Protein AF-X1DJP6-F1 (afdb_monomer)

Radius of gyration: 22.54 Å; Cα contacts (8 Å, |Δi|>4): 25; chains: 1; bounding box: 50×38×55 Å

Structure (mmCIF, N/CA/C/O backbone):
data_AF-X1DJP6-F1
#
_entry.id   AF-X1DJP6-F1
#
loop_
_atom_site.group_PDB
_atom_site.id
_atom_site.type_symbol
_atom_site.label_atom_id
_atom_site.label_alt_id
_atom_site.label_comp_id
_atom_site.label_asym_id
_atom_site.label_entity_id
_atom_site.label_seq_id
_atom_site.pdbx_PDB_ins_code
_atom_site.Cartn_x
_atom_site.Cartn_y
_atom_site.Cartn_z
_atom_site.occupancy
_atom_site.B_iso_or_equiv
_atom_site.auth_seq_id
_atom_site.auth_comp_id
_atom_site.auth_asym_id
_atom_site.auth_atom_id
_atom_site.pdbx_PDB_model_num
ATOM 1 N N . MET A 1 1 ? -20.590 -27.272 20.454 1.00 41.97 1 MET A N 1
ATOM 2 C CA . MET A 1 1 ? -20.205 -25.934 20.932 1.00 41.97 1 MET A CA 1
ATOM 3 C C . MET A 1 1 ? -18.967 -26.114 21.794 1.00 41.97 1 MET A C 1
ATOM 5 O O . MET A 1 1 ? -19.081 -26.623 22.902 1.00 41.97 1 MET A O 1
ATOM 9 N N . THR A 1 2 ? -17.783 -25.874 21.242 1.00 42.78 2 THR A N 1
ATOM 10 C CA . THR A 1 2 ? -16.522 -25.848 22.004 1.00 42.78 2 THR A CA 1
ATOM 11 C C . THR A 1 2 ? -16.332 -24.444 22.583 1.00 42.78 2 THR A C 1
ATOM 13 O O . THR A 1 2 ? -16.798 -23.488 21.973 1.00 42.78 2 THR A O 1
ATOM 16 N N . PRO A 1 3 ? -15.650 -24.284 23.727 1.00 47.97 3 PRO A N 1
ATOM 17 C CA . PRO A 1 3 ? -15.586 -23.027 24.483 1.00 47.97 3 PRO A CA 1
ATOM 18 C C . PRO A 1 3 ? -14.679 -21.955 23.840 1.00 47.97 3 PRO A C 1
ATOM 20 O O . PRO A 1 3 ? -14.232 -21.041 24.517 1.00 47.97 3 PRO A O 1
ATOM 23 N N . ALA A 1 4 ? -14.366 -22.082 22.547 1.00 54.09 4 ALA A N 1
ATOM 24 C CA . ALA A 1 4 ? -13.497 -21.163 21.813 1.00 54.09 4 ALA A CA 1
ATOM 25 C C . ALA A 1 4 ? -14.266 -20.022 21.117 1.00 54.09 4 ALA A C 1
ATOM 27 O O . ALA A 1 4 ? -13.643 -19.109 20.591 1.00 54.09 4 ALA A O 1
ATOM 28 N N . ASP A 1 5 ? -15.603 -20.063 21.125 1.00 54.97 5 ASP A N 1
ATOM 29 C CA . ASP A 1 5 ? -16.449 -19.096 20.411 1.00 54.97 5 ASP A CA 1
ATOM 30 C C . ASP A 1 5 ? -16.838 -17.863 21.264 1.00 54.97 5 ASP A C 1
ATOM 32 O O . ASP A 1 5 ? -17.601 -17.017 20.804 1.00 54.97 5 ASP A O 1
ATOM 36 N N . GLU A 1 6 ? -16.328 -17.731 22.498 1.00 52.50 6 GLU A N 1
ATOM 37 C CA . GLU A 1 6 ? -16.785 -16.724 23.482 1.00 52.50 6 GLU A CA 1
ATOM 38 C C . GLU A 1 6 ? -15.879 -15.486 23.663 1.00 52.50 6 GLU A C 1
ATOM 40 O O . GLU A 1 6 ? -16.080 -14.717 24.598 1.00 52.50 6 GLU A O 1
ATOM 45 N N . GLU A 1 7 ? -14.948 -15.203 22.748 1.00 55.72 7 GLU A N 1
ATOM 46 C CA . GLU A 1 7 ? -14.235 -13.909 22.722 1.00 55.72 7 GLU A CA 1
ATOM 47 C C . GLU A 1 7 ? -14.306 -13.229 21.346 1.00 55.72 7 GLU A C 1
ATOM 49 O O . GLU A 1 7 ? -13.298 -12.881 20.735 1.00 55.72 7 GLU A O 1
ATOM 54 N N . GLN A 1 8 ? -15.515 -12.991 20.832 1.00 61.94 8 GLN A N 1
ATOM 55 C CA . GLN A 1 8 ? -15.692 -12.053 19.716 1.00 61.94 8 GLN A CA 1
ATOM 56 C C . GLN A 1 8 ? -15.700 -10.616 20.254 1.00 61.94 8 GLN A C 1
ATOM 58 O O . GLN A 1 8 ? -16.747 -9.996 20.441 1.00 61.94 8 GLN A O 1
ATOM 63 N N . 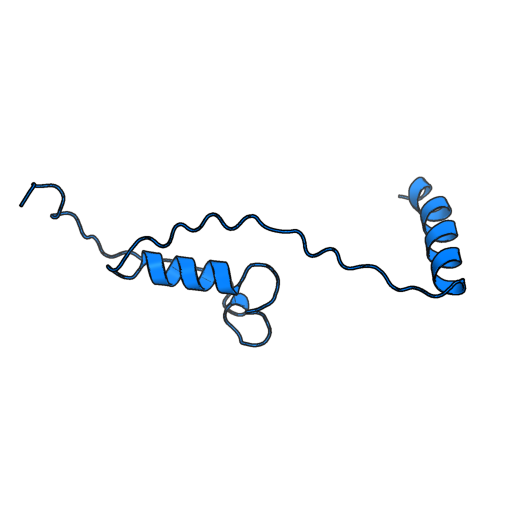GLY A 1 9 ? -14.511 -10.098 20.561 1.00 71.69 9 GLY A N 1
ATOM 64 C CA . GLY A 1 9 ? -14.319 -8.676 20.835 1.00 71.69 9 GLY A CA 1
ATOM 65 C C . GLY A 1 9 ? -14.612 -7.811 19.601 1.00 71.69 9 GLY A C 1
ATOM 66 O O . GLY A 1 9 ? -14.573 -8.277 18.463 1.00 71.69 9 GLY A O 1
ATOM 67 N N . THR A 1 10 ? -14.887 -6.523 19.810 1.00 82.75 10 THR A N 1
ATOM 68 C CA . THR A 1 10 ? -15.018 -5.555 18.710 1.00 82.75 10 THR A CA 1
ATOM 69 C C . THR A 1 10 ? -13.654 -5.315 18.062 1.00 82.75 10 THR A C 1
ATOM 71 O O . THR A 1 10 ? -12.737 -4.822 18.719 1.00 82.75 10 THR A O 1
ATOM 74 N N . ALA A 1 11 ? -13.521 -5.616 16.769 1.00 83.50 11 ALA A N 1
ATOM 75 C CA . ALA A 1 11 ? -12.323 -5.310 15.994 1.00 83.50 11 ALA A CA 1
ATOM 76 C C . ALA A 1 11 ? -12.375 -3.877 15.433 1.00 83.50 11 ALA A C 1
ATOM 78 O O . ALA A 1 11 ? -13.407 -3.427 14.934 1.00 83.50 11 ALA A O 1
ATOM 79 N N . LEU A 1 12 ? -11.248 -3.163 15.495 1.00 89.69 12 LEU A N 1
ATOM 80 C CA . LEU A 1 12 ? -11.069 -1.839 14.898 1.00 89.69 12 LEU A CA 1
ATOM 81 C C . LEU A 1 12 ? -9.792 -1.835 14.056 1.00 89.69 12 LEU A C 1
ATOM 83 O O . LEU A 1 12 ? -8.719 -2.168 14.553 1.00 89.69 12 LEU A O 1
ATOM 87 N N . ILE A 1 13 ? -9.908 -1.407 12.799 1.00 90.19 13 ILE A N 1
ATOM 88 C CA . ILE A 1 13 ? -8.770 -1.180 11.904 1.00 90.19 13 ILE A CA 1
ATOM 89 C C . ILE A 1 13 ? -8.672 0.320 11.630 1.00 90.19 13 ILE A C 1
ATOM 91 O O . ILE A 1 13 ? -9.661 0.955 11.269 1.00 90.19 13 ILE A O 1
ATOM 95 N N . VAL A 1 14 ? -7.473 0.880 11.800 1.00 94.06 14 VAL A N 1
ATOM 96 C CA . VAL A 1 14 ? -7.180 2.297 11.555 1.00 94.06 14 VAL A CA 1
ATOM 97 C C . VAL A 1 14 ? -6.145 2.397 10.445 1.00 94.06 14 VAL A C 1
ATOM 99 O O . VAL A 1 14 ? -5.057 1.835 10.554 1.00 94.06 14 VAL A O 1
ATOM 102 N N . ILE A 1 15 ? -6.485 3.126 9.386 1.00 93.50 15 ILE A N 1
ATOM 103 C CA . ILE A 1 15 ? -5.595 3.405 8.258 1.00 93.50 15 ILE A CA 1
ATOM 104 C C . ILE A 1 15 ? -5.423 4.921 8.191 1.00 93.50 15 ILE A C 1
ATOM 106 O O . ILE A 1 15 ? -6.406 5.658 8.202 1.00 93.50 15 ILE A O 1
ATOM 110 N N . GLY A 1 16 ? -4.172 5.382 8.198 1.00 95.06 16 GLY A N 1
ATOM 111 C CA . GLY A 1 16 ? -3.846 6.813 8.256 1.00 95.06 16 GLY A CA 1
ATOM 112 C C . GLY A 1 16 ? -4.021 7.551 6.930 1.00 95.06 16 GLY A C 1
ATOM 113 O O . GLY A 1 16 ? -4.081 8.775 6.917 1.00 95.06 16 GLY A O 1
ATOM 114 N N . ASP A 1 17 ? -4.120 6.807 5.837 1.00 92.50 17 ASP A N 1
ATOM 115 C CA . ASP A 1 17 ? -4.348 7.326 4.502 1.00 92.50 17 ASP A CA 1
ATOM 116 C C . ASP A 1 17 ? -5.672 6.773 3.975 1.00 92.50 17 ASP A C 1
ATOM 118 O O . ASP A 1 17 ? -5.950 5.583 4.112 1.00 92.50 17 ASP A O 1
ATOM 122 N N . SER A 1 18 ? -6.511 7.645 3.426 1.00 92.25 18 SER A N 1
ATOM 123 C CA . SER A 1 18 ? -7.833 7.278 2.904 1.00 92.25 18 SER A CA 1
ATOM 124 C C . SER A 1 18 ? -7.880 7.294 1.383 1.00 92.25 18 SER A C 1
ATOM 126 O O . SER A 1 18 ? -8.787 6.692 0.801 1.00 92.25 18 SER A O 1
ATOM 128 N N . ASP A 1 19 ? -6.906 7.939 0.732 1.00 93.69 19 ASP A N 1
ATOM 129 C CA . ASP A 1 19 ? -6.904 8.061 -0.720 1.00 93.69 19 ASP A CA 1
ATOM 130 C C . ASP A 1 19 ? -6.742 6.694 -1.396 1.00 93.69 19 ASP A C 1
ATOM 132 O O . ASP A 1 19 ? -7.313 6.485 -2.464 1.00 93.69 19 ASP A O 1
ATOM 136 N N . PHE A 1 20 ? -6.109 5.724 -0.725 1.00 93.25 20 PHE A N 1
ATOM 137 C CA . PHE A 1 20 ? -5.890 4.368 -1.223 1.00 93.25 20 PHE A CA 1
ATOM 138 C C . PHE A 1 20 ? -7.195 3.655 -1.614 1.00 93.25 20 PH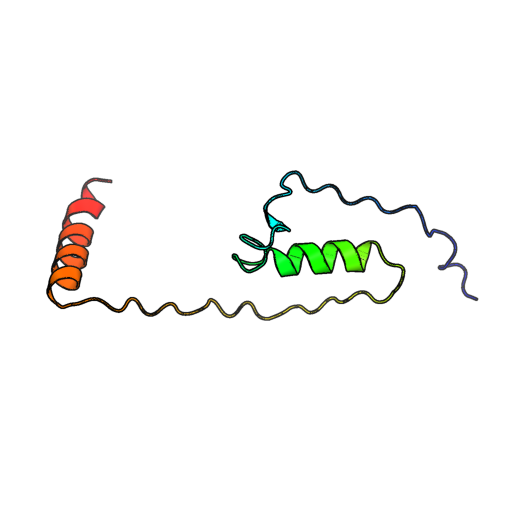E A C 1
ATOM 140 O O . PHE A 1 20 ? -7.197 2.825 -2.522 1.00 93.25 20 PHE A O 1
ATOM 147 N N . ALA A 1 21 ? -8.313 3.995 -0.962 1.00 92.88 21 ALA A N 1
ATOM 148 C CA . ALA A 1 21 ? -9.632 3.434 -1.246 1.00 92.88 21 ALA A CA 1
ATOM 149 C C . ALA A 1 21 ? -10.413 4.221 -2.320 1.00 92.88 21 ALA A C 1
ATOM 151 O O . ALA A 1 21 ? -11.513 3.821 -2.700 1.00 92.88 21 ALA A O 1
ATOM 152 N N . SER A 1 22 ? -9.874 5.338 -2.819 1.00 95.00 22 SER A N 1
ATOM 153 C CA . SER A 1 22 ? -10.475 6.118 -3.907 1.00 95.00 22 SER A CA 1
ATOM 154 C C . SER A 1 22 ? -10.362 5.390 -5.248 1.00 95.00 22 SER A C 1
ATOM 156 O O . SER A 1 22 ? -9.387 4.690 -5.501 1.00 95.00 22 SER A O 1
ATOM 158 N N . ASN A 1 23 ? -11.313 5.610 -6.161 1.00 92.44 23 ASN A N 1
ATOM 159 C CA . ASN A 1 23 ? -11.292 4.999 -7.500 1.00 92.44 23 ASN A CA 1
ATOM 160 C C . ASN A 1 23 ? -9.989 5.266 -8.275 1.00 92.44 23 ASN A C 1
ATOM 162 O O . ASN A 1 23 ? -9.577 4.436 -9.082 1.00 92.44 23 ASN A O 1
ATOM 166 N N . GLU A 1 24 ? -9.354 6.416 -8.036 1.00 93.88 24 GLU A N 1
ATOM 167 C CA . GLU A 1 24 ? -8.084 6.798 -8.656 1.00 93.88 24 GLU A CA 1
ATOM 168 C C . GLU A 1 24 ? -6.918 5.922 -8.172 1.00 93.88 24 GLU A C 1
ATOM 170 O O . GLU A 1 24 ? -6.089 5.489 -8.973 1.00 93.88 24 GLU A O 1
ATOM 175 N N . HIS A 1 25 ? -6.877 5.606 -6.876 1.00 91.44 25 HIS A N 1
ATOM 176 C CA . HIS A 1 25 ? -5.749 4.910 -6.255 1.00 91.44 25 HIS A CA 1
ATOM 177 C C . HIS A 1 25 ? -6.037 3.440 -5.925 1.00 91.44 25 HIS A C 1
ATOM 179 O O . HIS A 1 25 ? -5.104 2.712 -5.594 1.00 91.44 25 HIS A O 1
ATOM 185 N N . PHE A 1 26 ? -7.275 2.964 -6.068 1.00 89.88 26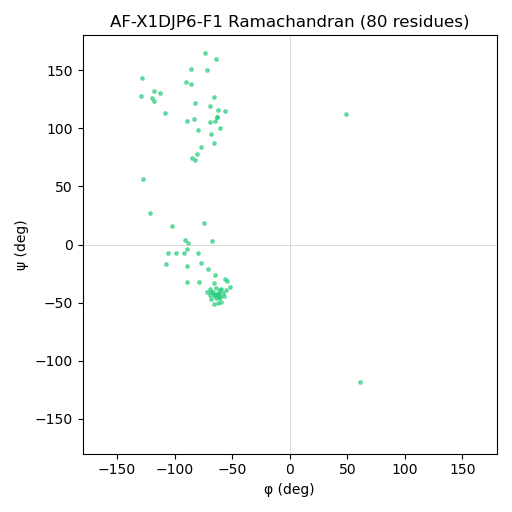 PHE A N 1
ATOM 186 C CA . PHE A 1 26 ? -7.679 1.595 -5.727 1.00 89.88 26 PHE A CA 1
ATOM 187 C C . PHE A 1 26 ? -6.878 0.531 -6.493 1.00 89.88 26 PHE A C 1
ATOM 189 O O . PHE A 1 26 ? -6.430 -0.464 -5.922 1.00 89.88 26 PHE A O 1
ATOM 196 N N . TYR A 1 27 ? -6.641 0.768 -7.786 1.00 87.56 27 TYR A N 1
ATOM 197 C CA . TYR A 1 27 ? -5.867 -0.124 -8.659 1.00 87.56 27 TYR A CA 1
ATOM 198 C C . TYR A 1 27 ? -4.359 0.172 -8.651 1.00 87.56 27 TYR A C 1
ATOM 200 O O . TYR A 1 27 ? -3.590 -0.470 -9.374 1.00 87.56 27 TYR A O 1
ATOM 208 N N . SER A 1 28 ? -3.917 1.150 -7.858 1.00 85.88 28 SER A N 1
ATOM 209 C CA . SER A 1 28 ? -2.504 1.483 -7.717 1.00 85.88 28 SER A CA 1
ATOM 210 C C . SER A 1 28 ? -1.847 0.548 -6.710 1.00 85.88 28 SER A C 1
ATOM 212 O O . SER A 1 28 ? -2.232 0.468 -5.546 1.00 85.88 28 SER A O 1
ATOM 214 N N . GLY A 1 29 ? -0.816 -0.168 -7.159 1.00 83.94 29 GLY A N 1
ATOM 215 C CA . GLY A 1 29 ? -0.056 -1.061 -6.290 1.00 83.94 29 GLY A CA 1
ATOM 216 C C . GLY A 1 29 ? -0.930 -2.168 -5.697 1.00 83.94 29 GLY A C 1
ATOM 217 O O . GLY A 1 29 ? -1.447 -2.990 -6.442 1.00 83.94 29 GLY A O 1
ATOM 218 N N . ASN A 1 30 ? -1.040 -2.200 -4.364 1.00 85.75 30 ASN A N 1
ATOM 219 C CA . ASN A 1 30 ? -1.788 -3.219 -3.616 1.00 85.75 30 ASN A CA 1
ATOM 220 C C . ASN A 1 30 ? -2.910 -2.612 -2.752 1.00 85.75 30 ASN A C 1
ATOM 222 O O . ASN A 1 30 ? -3.261 -3.161 -1.708 1.00 85.75 30 ASN A O 1
ATOM 226 N N . ASN A 1 31 ? -3.439 -1.455 -3.159 1.00 90.75 31 ASN A N 1
ATOM 227 C CA . ASN A 1 31 ? -4.407 -0.696 -2.371 1.00 90.75 31 ASN A CA 1
ATOM 228 C C . ASN A 1 31 ? -5.767 -1.402 -2.262 1.00 90.75 31 ASN A C 1
ATOM 230 O O . ASN A 1 31 ? -6.281 -1.561 -1.154 1.00 90.75 31 ASN A O 1
ATOM 234 N N . GLY A 1 32 ? -6.318 -1.901 -3.374 1.00 89.62 32 GLY A N 1
ATOM 235 C CA . GLY A 1 32 ? -7.555 -2.691 -3.353 1.00 89.62 32 GLY A CA 1
ATOM 236 C C . GLY A 1 32 ? -7.429 -3.963 -2.510 1.00 89.62 32 GLY A C 1
ATOM 237 O O . GLY A 1 32 ? -8.320 -4.296 -1.735 1.00 89.62 32 GLY A O 1
ATOM 238 N N . ASP A 1 33 ? -6.268 -4.607 -2.570 1.00 87.69 33 ASP A N 1
ATOM 239 C CA . ASP A 1 33 ? -5.907 -5.759 -1.745 1.00 87.69 33 ASP A CA 1
ATOM 240 C C . ASP A 1 33 ? -5.916 -5.444 -0.243 1.00 87.69 33 ASP A C 1
ATOM 242 O O . ASP A 1 33 ? -6.431 -6.221 0.564 1.00 87.69 33 ASP A O 1
ATOM 246 N N . LEU A 1 34 ? -5.328 -4.308 0.144 1.00 89.62 34 LEU A N 1
ATOM 247 C CA . LEU A 1 34 ? -5.319 -3.836 1.527 1.00 89.62 34 LEU A CA 1
ATOM 248 C C . LEU A 1 34 ? -6.745 -3.552 2.015 1.00 89.62 34 LEU A C 1
ATOM 250 O O . LEU A 1 34 ? -7.110 -3.961 3.118 1.00 89.62 34 LEU A O 1
ATOM 254 N N . PHE A 1 35 ? -7.559 -2.904 1.178 1.00 90.94 35 PHE A N 1
ATOM 255 C CA . PHE A 1 35 ? -8.954 -2.592 1.480 1.00 90.94 35 PHE A CA 1
ATOM 256 C C . PHE A 1 35 ? -9.789 -3.862 1.693 1.00 90.94 35 PHE A C 1
ATOM 258 O O . PHE A 1 35 ? -10.455 -4.004 2.719 1.00 90.94 35 PHE A O 1
ATOM 265 N N . LEU A 1 36 ? -9.713 -4.817 0.762 1.00 88.62 36 LEU A N 1
ATOM 266 C CA . LEU A 1 36 ? -10.474 -6.066 0.833 1.00 88.62 36 LEU A CA 1
ATOM 267 C C . LEU A 1 36 ? -10.066 -6.920 2.037 1.00 88.62 36 LEU A C 1
ATOM 269 O O . LEU A 1 36 ? -10.935 -7.506 2.686 1.00 88.62 36 LEU A O 1
ATOM 273 N N . ARG A 1 37 ? -8.772 -6.952 2.385 1.00 85.62 37 ARG A N 1
ATOM 274 C CA . ARG A 1 37 ? -8.291 -7.641 3.593 1.00 85.62 37 ARG A CA 1
ATOM 275 C C . ARG A 1 37 ? -8.801 -6.983 4.871 1.00 85.62 37 ARG A C 1
ATOM 277 O O . ARG A 1 37 ? -9.248 -7.692 5.768 1.00 85.62 37 ARG A O 1
ATOM 284 N N . ALA A 1 38 ? -8.776 -5.652 4.945 1.00 89.06 38 ALA A N 1
ATOM 285 C CA . ALA A 1 38 ? -9.289 -4.923 6.102 1.00 89.06 38 ALA A CA 1
ATOM 286 C C . ALA A 1 38 ? -10.789 -5.182 6.315 1.00 89.06 38 ALA A C 1
ATOM 288 O O . ALA A 1 38 ? -11.206 -5.491 7.427 1.00 89.06 38 ALA A O 1
ATOM 289 N N . VAL A 1 39 ? -11.594 -5.129 5.250 1.00 88.62 39 VAL A N 1
ATOM 290 C CA . VAL A 1 39 ? -13.032 -5.435 5.331 1.00 88.62 39 VAL A CA 1
ATOM 291 C C . VAL A 1 39 ? -13.257 -6.893 5.731 1.00 88.62 39 VAL A C 1
ATOM 293 O O . VAL A 1 39 ? -14.037 -7.149 6.643 1.00 88.62 39 VAL A O 1
ATOM 296 N N . SER A 1 40 ? -12.534 -7.834 5.116 1.00 85.19 40 SER A N 1
ATOM 297 C CA . SER A 1 40 ? -12.676 -9.267 5.419 1.00 85.19 40 SER A CA 1
ATOM 298 C C . SER A 1 40 ? -12.352 -9.582 6.883 1.00 85.19 40 SER A C 1
ATOM 300 O O . SER A 1 40 ? -13.069 -10.353 7.508 1.00 85.19 40 SER A O 1
ATOM 302 N N . GLY A 1 41 ? -11.325 -8.943 7.458 1.00 81.12 41 GLY A N 1
ATOM 303 C CA . GLY A 1 41 ? -10.963 -9.101 8.872 1.00 81.12 41 GLY A CA 1
ATOM 304 C C . GLY A 1 41 ? -11.945 -8.458 9.861 1.00 81.12 41 GLY A C 1
ATOM 305 O O . GLY A 1 41 ? -11.973 -8.846 11.025 1.00 81.12 41 GLY A O 1
ATOM 306 N N . LEU A 1 42 ? -12.756 -7.491 9.416 1.00 86.00 42 LEU A N 1
ATOM 307 C CA . LEU A 1 42 ? -13.817 -6.875 10.224 1.00 86.00 42 LEU A CA 1
ATOM 308 C C . LEU A 1 42 ? -15.157 -7.613 10.112 1.00 86.00 42 LEU A C 1
ATOM 310 O O . LEU A 1 42 ? -16.036 -7.428 10.953 1.00 86.00 42 LEU A O 1
ATOM 314 N N . THR A 1 43 ? -15.341 -8.433 9.079 1.00 82.62 43 THR A N 1
ATOM 315 C CA . THR A 1 43 ? -16.549 -9.239 8.905 1.00 82.62 43 THR A CA 1
ATOM 316 C C . THR A 1 43 ? -16.395 -10.606 9.565 1.00 82.62 43 THR A C 1
ATOM 318 O O . THR A 1 43 ? -15.376 -11.263 9.410 1.00 82.62 43 THR A O 1
ATOM 321 N N . ALA A 1 44 ? -17.447 -11.106 10.220 1.00 66.44 44 ALA A N 1
ATOM 322 C CA . ALA A 1 44 ? -17.470 -12.450 10.817 1.00 66.44 44 ALA A CA 1
ATOM 323 C C . ALA A 1 44 ? -17.431 -13.607 9.785 1.00 66.44 44 ALA A C 1
ATOM 325 O O . ALA A 1 44 ? -17.553 -14.776 10.149 1.00 66.44 44 ALA A O 1
ATOM 326 N N . GLY A 1 45 ? -17.318 -13.293 8.489 1.00 59.50 45 GLY A N 1
ATOM 327 C CA . GLY A 1 45 ? -17.345 -14.241 7.384 1.00 59.50 45 GLY A CA 1
ATOM 328 C C . GLY A 1 45 ? -15.967 -14.416 6.757 1.00 59.50 45 GLY A C 1
ATOM 329 O O . GLY A 1 45 ? -15.482 -13.508 6.098 1.00 59.50 45 GLY A O 1
ATOM 330 N N . THR A 1 46 ? -15.411 -15.620 6.922 1.00 55.41 46 THR A N 1
ATOM 331 C CA . THR A 1 46 ? -14.273 -16.211 6.189 1.00 55.41 46 THR A CA 1
ATOM 332 C C . THR A 1 46 ? -13.016 -15.349 6.049 1.00 55.41 46 THR A C 1
ATOM 334 O O . THR A 1 46 ? -12.954 -14.410 5.263 1.00 55.41 46 THR A O 1
ATOM 337 N N . GLU A 1 47 ? -11.950 -15.778 6.722 1.00 57.25 47 GLU A N 1
ATOM 338 C CA . GLU A 1 47 ? -10.589 -15.298 6.499 1.00 57.25 47 GLU A CA 1
ATOM 339 C C . GLU A 1 47 ? -10.167 -15.590 5.041 1.00 57.25 47 GLU A C 1
ATOM 341 O O . GLU A 1 47 ? -9.814 -16.716 4.687 1.00 57.25 47 GLU A O 1
ATOM 346 N N . ILE A 1 48 ? -10.226 -14.594 4.151 1.00 57.09 48 ILE A N 1
ATOM 347 C CA . ILE A 1 48 ? -9.691 -14.725 2.788 1.00 57.09 48 ILE A CA 1
ATOM 348 C C . ILE A 1 48 ? -8.179 -14.469 2.849 1.00 57.09 48 ILE A C 1
ATOM 350 O O . ILE A 1 48 ? -7.683 -13.427 2.420 1.00 57.09 48 ILE A O 1
ATOM 354 N N . VAL A 1 49 ? -7.412 -15.413 3.402 1.00 56.06 49 VAL A N 1
ATOM 355 C CA . VAL A 1 49 ? -5.942 -15.385 3.295 1.00 56.06 49 VAL A CA 1
ATOM 356 C C . VAL A 1 49 ? -5.536 -16.046 1.981 1.00 56.06 49 VAL A C 1
ATOM 358 O O . VAL A 1 49 ? -5.044 -17.170 1.936 1.00 56.06 49 VAL A O 1
ATOM 361 N N . SER A 1 50 ? -5.753 -15.331 0.876 1.00 61.53 50 SER A N 1
ATOM 362 C CA . SER A 1 50 ? -5.078 -15.638 -0.385 1.00 61.53 50 SER A CA 1
ATOM 363 C C . SER A 1 50 ? -3.698 -14.980 -0.347 1.00 61.53 50 SER A C 1
ATOM 365 O O . SER A 1 50 ? -3.584 -13.749 -0.380 1.00 61.53 50 SER A O 1
ATOM 367 N N . ILE A 1 51 ? -2.634 -15.779 -0.211 1.00 59.94 51 ILE A N 1
ATOM 368 C CA . ILE A 1 51 ? -1.272 -15.321 -0.515 1.00 59.94 51 ILE A CA 1
ATOM 369 C C . ILE A 1 51 ? -1.158 -15.330 -2.036 1.00 59.94 51 ILE A C 1
ATOM 371 O O . ILE A 1 51 ? -0.714 -16.306 -2.641 1.00 59.94 51 ILE A O 1
ATOM 375 N N . GLU A 1 52 ? -1.615 -14.253 -2.667 1.00 63.91 52 GLU A N 1
ATOM 376 C CA . GLU A 1 52 ? -1.401 -14.080 -4.095 1.00 63.91 52 GLU A CA 1
ATOM 377 C C . GLU A 1 52 ? 0.095 -13.906 -4.347 1.00 63.91 52 GLU A C 1
ATOM 379 O O . GLU A 1 52 ? 0.767 -13.072 -3.730 1.00 63.91 52 GLU A O 1
ATOM 384 N N . HIS A 1 53 ? 0.645 -14.721 -5.248 1.00 57.62 53 HIS A N 1
ATOM 385 C CA . HIS A 1 53 ? 2.005 -14.512 -5.711 1.00 57.62 53 HIS A CA 1
ATOM 386 C C . HIS A 1 53 ? 2.033 -13.158 -6.413 1.00 57.62 53 HIS A C 1
ATOM 388 O O . HIS A 1 53 ? 1.443 -12.996 -7.482 1.00 57.62 53 HIS A O 1
ATOM 394 N N . LYS A 1 54 ? 2.698 -12.178 -5.794 1.00 61.31 54 LYS A N 1
ATOM 395 C CA . LYS A 1 54 ? 2.858 -10.844 -6.364 1.00 61.31 54 LYS A CA 1
ATOM 396 C C . LYS A 1 54 ? 3.724 -10.957 -7.613 1.00 61.31 54 LYS A C 1
ATOM 398 O O . LYS A 1 54 ? 4.947 -10.836 -7.557 1.00 61.31 54 LYS A O 1
ATOM 403 N N . VAL A 1 55 ? 3.089 -11.212 -8.751 1.00 67.56 55 VAL A N 1
ATOM 404 C CA . VAL A 1 55 ? 3.742 -11.140 -10.051 1.00 67.56 55 VAL A CA 1
ATOM 405 C C . VAL A 1 55 ? 4.107 -9.676 -10.223 1.00 67.56 55 VAL A C 1
ATOM 407 O O . VAL A 1 55 ? 3.229 -8.834 -10.391 1.00 67.56 55 VAL A O 1
ATOM 410 N N . LEU A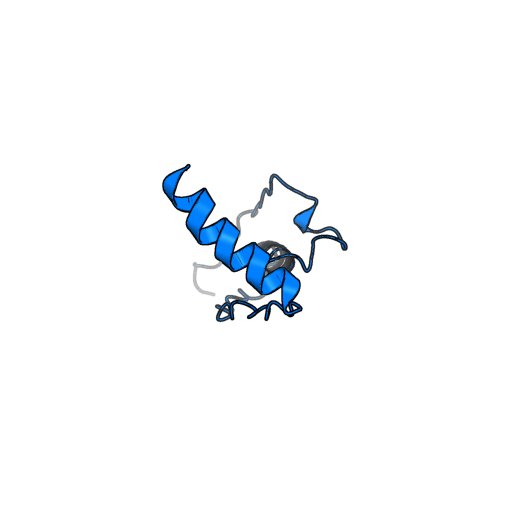 1 56 ? 5.392 -9.342 -10.095 1.00 71.31 56 LEU A N 1
ATOM 411 C CA . LEU A 1 56 ? 5.858 -8.000 -10.416 1.00 71.31 56 LEU A CA 1
ATOM 412 C C . LEU A 1 56 ? 5.436 -7.736 -11.864 1.00 71.31 56 LEU A C 1
ATOM 414 O O . LEU A 1 56 ? 5.908 -8.452 -12.752 1.00 71.31 56 LEU A O 1
ATOM 418 N N . PRO A 1 57 ? 4.528 -6.776 -12.126 1.00 69.94 57 PRO A N 1
ATOM 419 C CA . PRO A 1 57 ? 4.102 -6.523 -13.485 1.00 69.94 57 PRO A CA 1
ATOM 420 C C . PRO A 1 57 ? 5.334 -6.058 -14.255 1.00 69.94 57 PRO A C 1
ATOM 422 O O . PRO A 1 57 ? 5.865 -4.973 -14.006 1.00 69.94 57 PRO A O 1
ATOM 425 N N . PHE A 1 58 ? 5.827 -6.904 -15.162 1.00 78.38 58 PHE A N 1
ATOM 426 C CA . PHE A 1 58 ? 6.945 -6.552 -16.020 1.00 78.38 58 PHE A CA 1
ATOM 427 C C . PHE A 1 58 ? 6.472 -5.465 -16.982 1.00 78.38 58 PHE A C 1
ATOM 429 O O . PHE A 1 58 ? 5.874 -5.731 -18.027 1.00 78.38 58 PHE A O 1
ATOM 436 N N . ARG A 1 59 ? 6.720 -4.210 -16.614 1.00 77.62 59 ARG A N 1
ATOM 437 C CA . ARG A 1 59 ? 6.501 -3.075 -17.501 1.00 77.62 59 ARG A CA 1
ATOM 438 C C . ARG A 1 59 ? 7.684 -3.005 -18.449 1.00 77.62 59 ARG A C 1
ATOM 440 O O . ARG A 1 59 ? 8.745 -2.491 -18.101 1.00 77.62 59 ARG A O 1
ATOM 447 N N . ARG A 1 60 ? 7.503 -3.545 -19.655 1.00 80.94 60 ARG A N 1
ATOM 448 C CA . ARG A 1 60 ? 8.480 -3.366 -20.727 1.00 80.94 60 ARG A CA 1
ATOM 449 C C . ARG A 1 60 ? 8.564 -1.875 -21.041 1.00 80.94 60 ARG A C 1
ATOM 451 O O . ARG A 1 60 ? 7.595 -1.286 -21.509 1.00 80.94 60 ARG A O 1
ATOM 458 N N . LEU A 1 61 ? 9.729 -1.285 -20.804 1.00 84.69 61 LEU A N 1
ATOM 459 C CA . LEU A 1 61 ? 10.021 0.066 -21.252 1.00 84.69 61 LEU A CA 1
ATOM 460 C C . LEU A 1 61 ? 10.137 0.044 -22.783 1.00 84.69 61 LEU A C 1
ATOM 462 O O . LEU A 1 61 ? 11.105 -0.482 -23.331 1.00 84.69 61 LEU A O 1
ATOM 466 N N . VAL A 1 62 ? 9.116 0.554 -23.473 1.00 87.38 62 VAL A N 1
ATOM 467 C CA . VAL A 1 62 ? 9.130 0.711 -24.932 1.00 87.38 62 VAL A CA 1
ATOM 468 C C . VAL A 1 62 ? 9.720 2.082 -25.234 1.00 87.38 62 VAL A C 1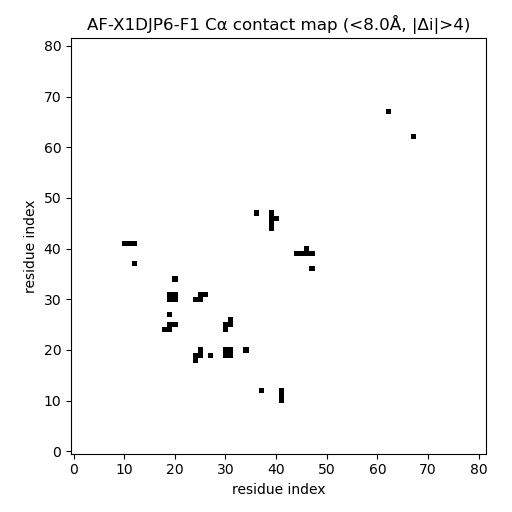
ATOM 470 O O . VAL A 1 62 ? 9.086 3.103 -24.990 1.00 87.38 62 VAL A O 1
ATOM 473 N N . VAL A 1 63 ? 10.958 2.100 -25.720 1.00 90.69 63 VAL A N 1
ATOM 474 C CA . VAL A 1 63 ? 11.720 3.322 -26.000 1.00 90.69 63 VAL A CA 1
ATOM 475 C C . VAL A 1 63 ? 12.278 3.297 -27.415 1.00 90.69 63 VAL A C 1
ATOM 477 O O . VAL A 1 63 ? 12.679 2.246 -27.913 1.00 90.69 63 VAL A O 1
ATOM 480 N N . GLY A 1 64 ? 12.295 4.468 -28.053 1.00 91.62 64 GLY A N 1
ATOM 481 C CA . GLY A 1 64 ? 12.945 4.670 -29.345 1.00 91.62 64 GLY A CA 1
ATOM 482 C C . GLY A 1 64 ? 14.478 4.686 -29.236 1.00 91.62 64 GLY A C 1
ATOM 483 O O . GLY A 1 64 ? 15.012 4.838 -28.130 1.00 91.62 64 GLY A O 1
ATOM 484 N N . PRO A 1 65 ? 15.198 4.549 -30.364 1.00 88.81 65 PRO A N 1
ATOM 485 C CA . PRO A 1 65 ? 16.665 4.521 -30.401 1.00 88.81 65 PRO A CA 1
ATOM 486 C C . PRO A 1 65 ? 17.337 5.703 -29.681 1.00 88.81 65 PRO A C 1
ATOM 488 O O . PRO A 1 65 ? 18.357 5.543 -29.011 1.00 88.81 65 PRO A O 1
ATOM 491 N N . GLU A 1 66 ? 16.742 6.887 -29.765 1.00 90.75 66 GLU A N 1
ATOM 49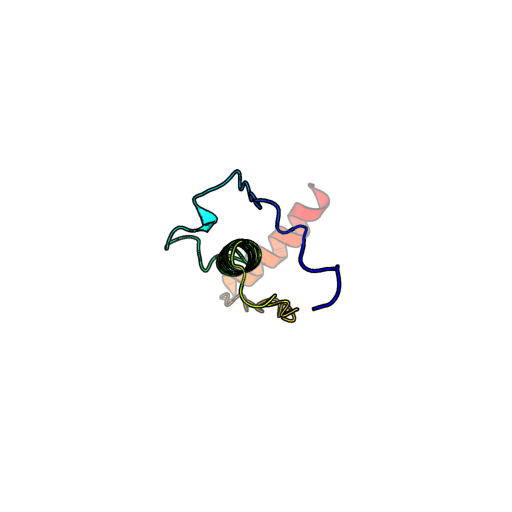2 C CA . GLU A 1 66 ? 17.243 8.126 -29.175 1.00 90.75 66 GLU A CA 1
ATOM 493 C C . GLU A 1 66 ? 17.157 8.091 -27.644 1.00 90.75 66 GLU A C 1
ATOM 495 O O . GLU A 1 66 ? 18.119 8.428 -26.950 1.00 90.75 66 GLU A O 1
ATOM 500 N N . ALA A 1 67 ? 16.033 7.612 -27.104 1.00 89.81 67 ALA A N 1
ATOM 501 C CA . ALA A 1 67 ? 15.830 7.475 -25.664 1.00 89.81 67 ALA A CA 1
ATOM 502 C C . ALA A 1 67 ? 16.775 6.425 -25.052 1.00 89.81 67 ALA A C 1
ATOM 504 O O . ALA A 1 67 ? 17.260 6.611 -23.936 1.00 89.81 67 ALA A O 1
ATOM 505 N N . VAL A 1 68 ? 17.114 5.367 -25.798 1.00 92.06 68 VAL A N 1
ATOM 506 C CA . VAL A 1 68 ? 18.114 4.371 -25.373 1.00 92.06 68 VAL A CA 1
ATOM 507 C C . VAL A 1 68 ? 19.498 5.002 -25.203 1.00 92.06 68 VAL A C 1
ATOM 509 O O . VAL A 1 68 ? 20.187 4.705 -24.224 1.00 92.06 68 VAL A O 1
ATOM 512 N N . ASN A 1 69 ? 19.903 5.892 -26.113 1.00 92.56 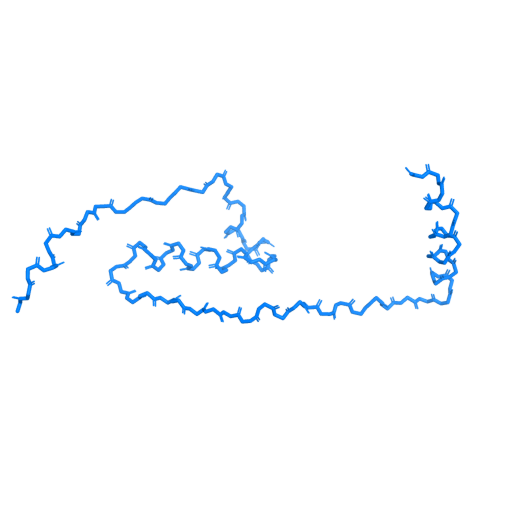69 ASN A N 1
ATOM 513 C CA . ASN A 1 69 ? 21.192 6.579 -26.015 1.00 92.56 69 ASN A CA 1
ATOM 514 C C . ASN A 1 69 ? 21.249 7.491 -24.788 1.00 92.56 69 ASN A C 1
ATOM 516 O O . ASN A 1 69 ? 22.234 7.453 -24.051 1.00 92.56 69 ASN A O 1
ATOM 520 N N . VAL A 1 70 ? 20.182 8.251 -24.524 1.00 92.50 70 VAL A N 1
ATOM 521 C CA . VAL A 1 70 ? 20.098 9.105 -23.331 1.00 92.50 70 VAL A CA 1
ATOM 522 C C . VAL A 1 70 ? 20.213 8.269 -22.062 1.00 92.50 70 VAL A C 1
ATOM 524 O O . VAL A 1 70 ? 21.058 8.579 -21.231 1.00 92.50 70 VAL A O 1
ATOM 527 N N . ILE A 1 71 ? 19.437 7.185 -21.940 1.00 91.31 71 ILE A N 1
ATOM 528 C CA . ILE A 1 71 ? 19.492 6.282 -20.780 1.00 91.31 71 ILE A CA 1
ATOM 529 C C . ILE A 1 71 ? 20.907 5.720 -20.596 1.00 91.31 71 ILE A C 1
ATOM 531 O O . ILE A 1 71 ? 21.416 5.682 -19.478 1.00 91.31 71 ILE A O 1
ATOM 535 N N . ARG A 1 72 ? 21.567 5.294 -21.678 1.00 89.1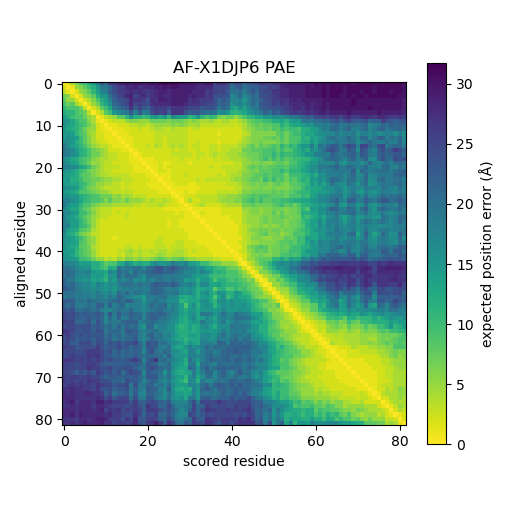9 72 ARG A N 1
ATOM 536 C CA . ARG A 1 72 ? 22.913 4.711 -21.615 1.00 89.19 72 ARG A CA 1
ATOM 537 C C . ARG A 1 72 ? 23.959 5.729 -21.162 1.00 89.19 72 ARG A C 1
ATOM 539 O O . ARG A 1 72 ? 24.725 5.438 -20.245 1.00 89.19 72 ARG A O 1
ATOM 546 N N . TYR A 1 73 ? 24.009 6.897 -21.799 1.00 92.44 73 TYR A N 1
ATOM 547 C CA . TYR A 1 73 ? 25.009 7.913 -21.468 1.00 92.44 73 TYR A CA 1
ATOM 548 C C . TYR A 1 73 ? 24.755 8.530 -20.094 1.00 92.44 73 TYR A C 1
ATOM 550 O O . TYR A 1 73 ? 25.709 8.739 -19.345 1.00 92.44 73 TYR A O 1
ATOM 558 N N . SER A 1 74 ? 23.490 8.754 -19.726 1.00 91.44 74 SER A N 1
ATOM 559 C CA . SER A 1 74 ? 23.144 9.274 -18.404 1.00 91.44 74 SER A CA 1
ATOM 560 C C . SER A 1 74 ? 23.469 8.269 -17.301 1.00 91.44 74 SER A C 1
ATOM 562 O O . SER A 1 74 ? 24.047 8.668 -16.300 1.00 91.44 74 SER A O 1
ATOM 564 N N . SER A 1 75 ? 23.209 6.971 -17.499 1.00 88.00 75 SER A N 1
ATOM 565 C CA . SER A 1 75 ? 23.533 5.943 -16.497 1.00 88.00 75 SER A CA 1
ATOM 566 C C . SER A 1 75 ? 25.035 5.871 -16.217 1.00 88.00 75 SER A C 1
ATOM 568 O O . SER A 1 75 ? 25.437 5.784 -15.064 1.00 88.00 75 SER A O 1
ATOM 570 N N . ILE A 1 76 ? 25.876 5.947 -17.255 1.00 87.62 76 ILE A N 1
ATOM 571 C CA . ILE A 1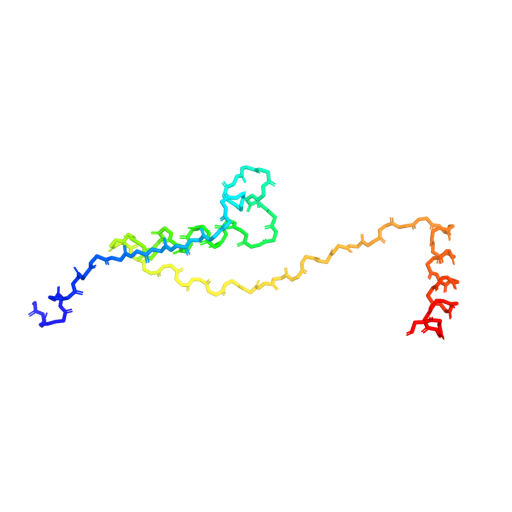 76 ? 27.339 5.914 -17.095 1.00 87.62 76 ILE A CA 1
ATOM 572 C C . ILE A 1 76 ? 27.862 7.222 -16.488 1.00 87.62 76 ILE A C 1
ATOM 574 O O . ILE A 1 76 ? 28.759 7.187 -15.653 1.00 87.62 76 ILE A O 1
ATOM 578 N N . GLY A 1 77 ? 27.324 8.370 -16.912 1.00 86.56 77 GLY A N 1
ATOM 579 C CA . GLY A 1 77 ? 27.804 9.684 -16.484 1.00 86.56 77 GLY A CA 1
ATOM 580 C C . GLY A 1 77 ? 27.330 10.114 -15.094 1.00 86.56 77 GLY A C 1
ATOM 581 O O . GLY A 1 77 ? 28.072 10.801 -14.400 1.00 86.56 77 GLY A O 1
ATOM 582 N N . LEU A 1 78 ? 26.122 9.714 -14.676 1.00 82.31 78 LEU A N 1
ATOM 583 C CA . LEU A 1 78 ? 25.531 10.123 -13.394 1.00 82.31 78 LEU A CA 1
ATOM 584 C C . LEU A 1 78 ? 25.882 9.195 -12.230 1.00 82.31 78 LEU A C 1
ATOM 586 O O . LEU A 1 78 ? 26.015 9.688 -11.117 1.00 82.31 78 LEU A O 1
ATOM 590 N N . LEU A 1 79 ? 26.059 7.888 -12.460 1.00 77.06 79 LEU A N 1
ATOM 591 C CA . LEU A 1 79 ? 26.441 6.950 -11.394 1.00 77.06 79 LEU A CA 1
ATOM 592 C C . LEU A 1 79 ? 27.729 7.320 -10.632 1.00 77.06 79 LEU A C 1
ATOM 594 O O . LEU A 1 79 ? 27.735 7.122 -9.427 1.00 77.06 79 LEU A O 1
ATOM 598 N N . PRO A 1 80 ? 28.807 7.841 -11.253 1.00 80.56 80 PRO A N 1
ATOM 599 C CA . PRO A 1 80 ? 29.996 8.272 -10.511 1.00 80.56 80 PRO A CA 1
ATOM 600 C C . PRO A 1 80 ? 29.856 9.658 -9.856 1.00 80.56 80 PRO A C 1
ATOM 602 O O . PRO A 1 80 ? 30.769 10.086 -9.154 1.00 80.56 80 PRO A O 1
ATOM 605 N N . LEU A 1 81 ? 28.766 10.384 -10.127 1.00 74.62 81 LEU A N 1
ATOM 606 C CA . LEU A 1 81 ? 28.488 11.727 -9.604 1.00 74.62 81 LEU A CA 1
ATOM 607 C C . LEU A 1 81 ? 27.540 11.717 -8.388 1.00 74.62 81 LEU A C 1
ATOM 609 O O . LEU A 1 81 ? 27.337 12.773 -7.787 1.00 74.62 81 LEU A O 1
ATOM 613 N N . LEU A 1 82 ? 26.976 10.553 -8.046 1.00 64.94 82 LEU A N 1
ATOM 614 C CA . LEU A 1 82 ? 26.129 10.280 -6.878 1.00 64.94 82 LEU A CA 1
ATOM 615 C C . LEU A 1 82 ? 26.871 9.379 -5.886 1.00 64.94 82 LEU A C 1
ATOM 617 O O . LEU A 1 82 ? 26.702 9.615 -4.670 1.00 64.94 82 LEU A O 1
#

Secondary structure (DSSP, 8-state):
--TTSS--PPP----S--GGGSTTTTTSTTHHHHHHHHHHHHSSS-------------------HHHHHHHHHHHHHHGGG-

Sequence (82 aa):
MTPADEEQGTALIVIGDSDFASNEHFYSGNNGDLFLRAVSGLTAGTEIVSIEHKVLPFRRLVVGPEAVNVIRYSSIGLLPLL

Organism: NCBI:txid412755

Solvent-accessible surface area (backbone atoms only — not comparable to full-atom values): 5609 Å² total; per-residue (Å²): 138,69,93,79,76,80,74,83,69,91,78,84,88,87,73,98,66,68,62,42,77,33,87,87,31,23,81,46,89,61,30,46,58,52,51,53,48,55,53,33,73,66,43,98,61,67,85,78,81,73,84,69,81,80,71,73,78,82,75,78,85,86,71,55,79,68,57,52,50,51,54,52,55,47,54,66,63,46,62,84,76,109

Foldseek 3Di:
DDPPPPPPDQDDDDDPDDCLVPPVNVPPDCSVVVVVQVVCVRDPDDNPPDPPPPPPPPDPDDDDPVVVVVCVVCVVVCVVVD

Mean predicted aligned error: 13.64 Å

pLDDT: mean 79.6, std 14.53, range [41.97, 95.06]